Protein AF-A0A2W1J8L2-F1 (afdb_monomer_lite)

Sequence (136 aa):
MGQPCHVRRHGYRNRDRYNKQKKQKYAIATGKIVPEITVAVPQNPAAILHLYRERKDAPLHAIAAELWVGGKQVAKVEPVHCLGWTGSQAKQYSKNILQSFSAQLEDCLLERFESQVELNPSQCPIRPCPLHPGMG

Structure (mmCIF, N/CA/C/O backbone):
data_AF-A0A2W1J8L2-F1
#
_entry.id   AF-A0A2W1J8L2-F1
#
loop_
_atom_site.group_PDB
_atom_site.id
_atom_site.type_symbol
_atom_site.label_atom_id
_atom_site.label_alt_id
_atom_site.label_comp_id
_atom_site.label_asym_id
_atom_site.label_entity_id
_atom_site.label_seq_id
_atom_site.pdbx_PDB_ins_code
_atom_site.Cartn_x
_atom_site.Cartn_y
_atom_site.Cartn_z
_atom_site.occupancy
_atom_site.B_iso_or_equiv
_atom_site.auth_seq_id
_atom_site.auth_comp_id
_atom_site.auth_asym_id
_atom_site.auth_atom_id
_atom_site.pdbx_PDB_model_num
ATOM 1 N N . MET A 1 1 ? -16.692 -6.052 71.255 1.00 44.22 1 MET A N 1
ATOM 2 C CA . MET A 1 1 ? -16.654 -4.657 70.757 1.00 44.22 1 MET A CA 1
ATOM 3 C C . MET A 1 1 ? -17.660 -4.516 69.616 1.00 44.22 1 MET A C 1
ATOM 5 O O . MET A 1 1 ? -17.382 -4.954 68.508 1.00 44.22 1 MET A O 1
ATOM 9 N N . GLY A 1 2 ? -18.876 -4.038 69.902 1.00 60.22 2 GLY A N 1
ATOM 10 C CA . GLY A 1 2 ? -19.937 -3.880 68.900 1.00 60.22 2 GLY A CA 1
ATOM 11 C C . GLY A 1 2 ? -19.768 -2.572 68.131 1.00 60.22 2 GLY A C 1
ATOM 12 O O . GLY A 1 2 ? -19.556 -1.531 68.745 1.00 60.22 2 GLY A O 1
ATOM 13 N N . GLN A 1 3 ? -19.850 -2.613 66.799 1.00 62.78 3 GLN A N 1
ATOM 14 C CA . GLN A 1 3 ? -19.822 -1.388 65.996 1.00 62.78 3 GLN A CA 1
ATOM 15 C C . GLN A 1 3 ? -20.957 -0.429 66.419 1.00 62.78 3 GLN A C 1
ATOM 17 O O . GLN A 1 3 ? -22.079 -0.898 66.648 1.00 62.78 3 GLN A O 1
ATOM 22 N N . PRO A 1 4 ? -20.702 0.894 66.482 1.00 58.91 4 PRO A N 1
ATOM 23 C CA . PRO A 1 4 ? -21.690 1.881 66.908 1.00 58.91 4 PRO A CA 1
ATOM 24 C C . PRO A 1 4 ? -22.979 1.808 66.077 1.00 58.91 4 PRO A C 1
ATOM 26 O O . PRO A 1 4 ? -22.943 1.657 64.853 1.00 58.91 4 PRO A O 1
ATOM 29 N N . CYS A 1 5 ? -24.136 1.969 66.728 1.00 61.62 5 CYS A N 1
ATOM 30 C CA . CYS A 1 5 ? -25.471 1.851 66.122 1.00 61.62 5 CYS A CA 1
ATOM 31 C C . CYS A 1 5 ? -25.690 2.735 64.874 1.00 61.62 5 CYS A C 1
ATOM 33 O O . CYS A 1 5 ? -26.466 2.366 63.988 1.00 61.62 5 CYS A O 1
ATOM 35 N N . HIS A 1 6 ? -24.976 3.860 64.756 1.00 58.91 6 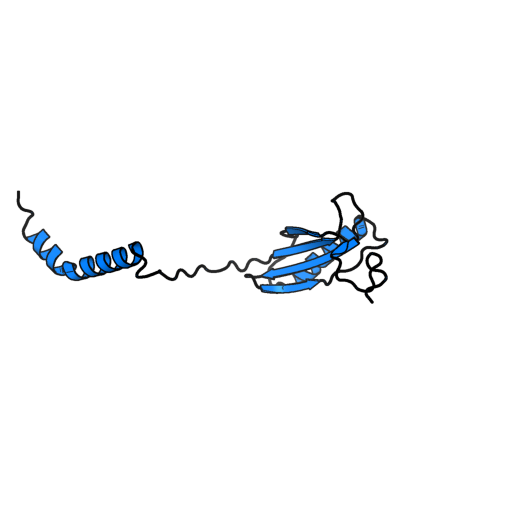HIS A N 1
ATOM 36 C CA . HIS A 1 6 ? -24.999 4.720 63.567 1.00 58.91 6 HIS A CA 1
ATOM 37 C C . HIS A 1 6 ? -24.441 4.032 62.309 1.00 58.91 6 HIS A C 1
ATOM 39 O O . HIS A 1 6 ? -25.014 4.171 61.227 1.00 58.91 6 HIS A O 1
ATOM 45 N N . VAL A 1 7 ? -23.390 3.219 62.451 1.00 60.50 7 VAL A N 1
ATOM 46 C CA . VAL A 1 7 ? -22.772 2.457 61.351 1.00 60.50 7 VAL A CA 1
ATOM 47 C C . VAL A 1 7 ? -23.733 1.376 60.845 1.00 60.50 7 VAL A C 1
ATOM 49 O O . VAL A 1 7 ? -23.885 1.173 59.639 1.00 60.50 7 VAL A O 1
ATOM 52 N N . ARG A 1 8 ? -24.472 0.742 61.767 1.00 60.72 8 ARG A N 1
ATOM 53 C CA . ARG A 1 8 ? -25.500 -0.264 61.453 1.00 60.72 8 ARG A CA 1
ATOM 54 C C . ARG A 1 8 ? -26.693 0.324 60.696 1.00 60.72 8 ARG A C 1
ATOM 56 O O . ARG A 1 8 ? -27.115 -0.258 59.697 1.00 60.72 8 ARG A O 1
ATOM 63 N N . ARG A 1 9 ? -27.214 1.485 61.120 1.00 63.72 9 ARG A N 1
ATOM 64 C CA . ARG A 1 9 ? -28.312 2.175 60.407 1.00 63.72 9 ARG A CA 1
ATOM 65 C C . ARG A 1 9 ? -27.895 2.619 59.004 1.00 63.72 9 ARG A C 1
ATOM 67 O O . ARG A 1 9 ? -28.678 2.480 58.067 1.00 63.72 9 ARG A O 1
ATOM 74 N N . HIS A 1 10 ? -26.660 3.096 58.845 1.00 64.94 10 HIS A N 1
ATOM 75 C CA . HIS A 1 10 ? -26.108 3.455 57.538 1.00 64.94 10 HIS A CA 1
ATOM 76 C C . HIS A 1 10 ? -25.980 2.236 56.605 1.00 64.94 10 HIS A C 1
ATOM 78 O O . HIS A 1 10 ? -26.373 2.299 55.439 1.00 64.94 10 HIS A O 1
ATOM 84 N N . GLY A 1 11 ? -25.504 1.101 57.130 1.00 66.38 11 GLY A N 1
ATOM 85 C CA . GLY A 1 11 ? -25.415 -0.157 56.384 1.00 66.38 11 GLY A CA 1
ATOM 86 C C . GLY A 1 11 ? -26.777 -0.684 55.925 1.00 66.38 11 GLY A C 1
ATOM 87 O O . GLY A 1 11 ? -26.897 -1.139 54.791 1.00 66.38 11 GLY A O 1
ATOM 88 N N . TYR A 1 12 ? -27.816 -0.564 56.760 1.00 72.62 12 TYR A N 1
ATOM 89 C CA . TYR A 1 12 ? -29.170 -1.001 56.402 1.00 72.62 12 TYR A CA 1
ATOM 90 C C . TYR A 1 12 ? -29.781 -0.143 55.288 1.00 72.62 12 TYR A C 1
ATOM 92 O O . TYR A 1 12 ? -30.349 -0.687 54.346 1.00 72.62 12 TYR A O 1
ATOM 100 N N . ARG A 1 13 ? -29.588 1.185 55.339 1.00 75.25 13 ARG A N 1
ATOM 101 C CA . ARG A 1 13 ? -30.065 2.115 54.297 1.00 75.25 13 ARG A CA 1
ATOM 102 C C . ARG A 1 13 ? -29.450 1.852 52.921 1.00 75.25 13 ARG A C 1
ATOM 104 O O . ARG A 1 13 ? -30.117 2.048 51.915 1.00 75.25 13 ARG A O 1
ATOM 111 N N . ASN A 1 14 ? -28.204 1.382 52.870 1.00 80.19 14 ASN A N 1
ATOM 112 C CA . ASN A 1 14 ? -27.492 1.112 51.617 1.00 80.19 14 ASN A CA 1
ATOM 113 C C . ASN A 1 14 ? -27.454 -0.379 51.235 1.00 80.19 14 ASN A C 1
ATOM 115 O O . ASN A 1 14 ? -26.825 -0.739 50.236 1.00 80.19 14 ASN A O 1
ATOM 119 N N . ARG A 1 15 ? -28.116 -1.255 52.006 1.00 82.69 15 ARG A N 1
ATOM 120 C CA . ARG A 1 15 ? -28.034 -2.717 51.856 1.00 82.69 15 ARG A CA 1
ATOM 121 C C . ARG A 1 15 ? -28.452 -3.181 50.465 1.00 82.69 15 ARG A C 1
ATOM 123 O O . ARG A 1 15 ? -27.761 -4.002 49.867 1.00 82.69 15 ARG A O 1
ATOM 130 N N . ASP A 1 16 ? -29.520 -2.610 49.920 1.00 85.12 16 ASP A N 1
ATOM 131 C CA . ASP A 1 16 ? -30.017 -2.969 48.589 1.00 85.12 16 ASP A CA 1
ATOM 132 C C . ASP A 1 16 ? -29.044 -2.570 47.481 1.00 85.12 16 ASP A C 1
ATOM 134 O O . ASP A 1 16 ? -28.796 -3.355 46.564 1.00 85.12 16 ASP A O 1
ATOM 138 N N . ARG A 1 17 ? -28.419 -1.391 47.596 1.00 86.75 17 ARG A N 1
ATOM 139 C CA . ARG A 1 17 ? -27.380 -0.933 46.664 1.00 86.75 17 ARG A CA 1
ATOM 140 C C . ARG A 1 17 ? -26.169 -1.869 46.685 1.00 86.75 17 ARG A C 1
ATOM 142 O O . ARG A 1 17 ? -25.730 -2.314 45.626 1.00 86.75 17 ARG A O 1
ATOM 149 N N . TYR A 1 18 ? -25.667 -2.215 47.873 1.00 86.25 18 TYR A N 1
ATOM 150 C CA . TYR A 1 18 ? -24.546 -3.151 48.027 1.00 86.25 18 TYR A CA 1
ATOM 151 C C . TYR A 1 18 ? -24.882 -4.553 47.504 1.00 86.25 18 TYR A C 1
ATOM 153 O O . TYR A 1 18 ? -24.078 -5.154 46.792 1.00 86.25 18 TYR A O 1
ATOM 161 N N . ASN A 1 19 ? -26.081 -5.063 47.797 1.00 89.38 19 ASN A N 1
ATOM 162 C CA . ASN A 1 19 ? -26.533 -6.369 47.322 1.00 89.38 19 ASN A CA 1
ATOM 163 C C . ASN A 1 19 ? -26.670 -6.410 45.795 1.00 89.38 19 ASN A C 1
ATOM 165 O O . ASN A 1 19 ? -26.236 -7.385 45.180 1.00 89.38 19 ASN A O 1
ATOM 169 N N . LYS A 1 20 ? -27.220 -5.357 45.170 1.00 87.56 20 LYS A N 1
ATOM 170 C CA . LYS A 1 20 ? -27.285 -5.229 43.703 1.00 87.56 20 LYS A CA 1
ATOM 171 C C . LYS A 1 20 ? -25.887 -5.235 43.087 1.00 87.56 20 LYS A C 1
ATOM 173 O O . LYS A 1 20 ? -25.630 -6.020 42.178 1.00 87.56 20 LYS A O 1
ATOM 178 N N . GLN A 1 21 ? -24.962 -4.448 43.638 1.00 88.19 21 GLN A N 1
ATOM 179 C CA . GLN A 1 21 ? -23.586 -4.384 43.144 1.00 88.19 21 GLN A CA 1
ATOM 180 C C . GLN A 1 21 ? -22.855 -5.731 43.296 1.00 88.19 21 GLN A C 1
ATOM 182 O O . GLN A 1 21 ? -22.137 -6.154 42.391 1.00 88.19 21 GLN A O 1
ATOM 187 N N . LYS A 1 22 ? -23.071 -6.447 44.409 1.00 87.25 22 LYS A N 1
ATOM 188 C CA . LYS A 1 22 ? -22.494 -7.780 44.644 1.00 87.25 22 LYS A CA 1
ATOM 189 C C . LYS A 1 22 ? -23.064 -8.831 43.685 1.00 87.25 22 LYS A C 1
ATOM 191 O O . LYS A 1 22 ? -22.295 -9.617 43.139 1.00 87.25 22 LYS A O 1
ATOM 196 N N . LYS A 1 23 ? -24.381 -8.819 43.438 1.00 88.62 23 LYS A N 1
ATOM 197 C CA . LYS A 1 23 ? -25.033 -9.698 42.449 1.00 88.62 23 LYS A CA 1
ATOM 198 C C . LYS A 1 23 ? -24.507 -9.446 41.037 1.00 88.62 23 LYS A C 1
ATOM 200 O O . LYS A 1 23 ? -24.214 -10.408 40.337 1.00 88.62 23 LYS A O 1
ATOM 205 N N . GLN A 1 24 ? -24.337 -8.182 40.647 1.00 86.88 24 GLN A N 1
ATOM 206 C CA . GLN A 1 24 ? -23.804 -7.818 39.333 1.00 86.88 24 GLN A CA 1
ATOM 207 C C . GLN A 1 24 ? -22.353 -8.283 39.162 1.00 86.88 24 GLN A C 1
ATOM 209 O O . GLN A 1 24 ? -22.042 -8.957 38.187 1.00 86.88 24 GLN A O 1
ATOM 214 N N . LYS A 1 25 ? -21.480 -8.019 40.146 1.00 88.38 25 LYS A N 1
ATOM 215 C CA . LYS A 1 25 ? -20.088 -8.503 40.133 1.00 88.38 25 LYS A CA 1
ATOM 216 C C . LYS A 1 25 ? -20.006 -10.028 40.052 1.00 88.38 25 LYS A C 1
ATOM 218 O O . LYS A 1 25 ? -19.204 -10.551 39.290 1.00 88.38 25 LYS A O 1
ATOM 223 N N . TYR A 1 26 ? -20.846 -10.735 40.808 1.00 88.75 26 TYR A N 1
ATOM 224 C CA . TYR A 1 26 ? -20.911 -12.195 40.759 1.00 88.75 26 TYR A CA 1
ATOM 225 C C . TYR A 1 26 ? -21.396 -12.704 39.396 1.00 88.75 26 TYR A C 1
ATOM 227 O O . TYR A 1 26 ? -20.830 -13.655 38.870 1.00 88.75 26 TYR A O 1
ATOM 235 N N . ALA A 1 27 ? -22.406 -12.066 38.800 1.00 88.25 27 ALA A N 1
ATOM 236 C CA . ALA A 1 27 ? -22.903 -12.431 37.477 1.00 88.25 27 ALA A CA 1
ATOM 237 C C . ALA A 1 27 ? -21.847 -12.222 36.377 1.00 88.25 27 ALA A C 1
ATOM 239 O O . ALA A 1 27 ? -21.739 -13.063 35.493 1.00 88.25 27 ALA A O 1
ATOM 240 N N . ILE A 1 28 ? -21.025 -11.171 36.481 1.00 88.44 28 ILE A N 1
ATOM 241 C CA . ILE A 1 28 ? -19.869 -10.958 35.595 1.00 88.44 28 ILE A CA 1
ATOM 242 C C . ILE A 1 28 ? -18.798 -12.034 35.832 1.00 88.44 28 ILE A C 1
ATOM 244 O O . ILE A 1 28 ? -18.374 -12.700 34.896 1.00 88.44 28 ILE A O 1
ATOM 248 N N . ALA A 1 29 ? -18.405 -12.270 37.089 1.00 88.62 29 ALA A N 1
ATOM 249 C CA . ALA A 1 29 ? -17.361 -13.240 37.436 1.00 88.62 29 ALA A CA 1
ATOM 250 C C . ALA A 1 29 ? -17.724 -14.696 37.087 1.00 88.62 29 ALA A C 1
ATOM 252 O O . ALA A 1 29 ? -16.842 -15.512 36.851 1.00 88.62 29 ALA A O 1
ATOM 253 N N . THR A 1 30 ? -19.019 -15.025 37.064 1.00 90.44 30 THR A N 1
ATOM 254 C CA . THR A 1 30 ? -19.529 -16.357 36.696 1.00 90.44 30 THR A CA 1
ATOM 255 C C . THR A 1 30 ? -19.930 -16.474 35.226 1.00 90.44 30 THR A C 1
ATOM 257 O O . THR A 1 30 ? -20.467 -17.506 34.835 1.00 90.44 30 THR A O 1
ATOM 260 N N . GLY A 1 31 ? -19.719 -15.431 34.415 1.00 84.69 31 GLY A N 1
ATOM 261 C CA . GLY A 1 31 ? -20.070 -15.430 32.991 1.00 84.69 31 GLY A CA 1
ATOM 262 C C . GLY A 1 31 ? -21.575 -15.382 32.695 1.00 84.69 31 GLY A C 1
ATOM 263 O O . GLY A 1 31 ? -21.971 -15.502 31.542 1.00 84.69 31 GLY A O 1
ATOM 264 N N . LYS A 1 32 ? -22.432 -15.173 33.706 1.00 88.19 32 LYS A N 1
ATOM 265 C CA . LYS A 1 32 ? -23.885 -14.973 33.522 1.00 88.19 32 LYS A CA 1
ATOM 266 C C . LYS A 1 32 ? -24.212 -13.641 32.846 1.00 88.19 32 LYS A C 1
ATOM 268 O O . LYS A 1 32 ? -25.289 -13.495 32.280 1.00 88.19 32 LYS A O 1
ATOM 273 N N . ILE A 1 33 ? -23.312 -12.666 32.959 1.00 87.50 33 ILE A N 1
ATOM 274 C CA . ILE A 1 33 ? -23.359 -11.391 32.246 1.00 87.50 33 ILE A CA 1
ATOM 275 C C . ILE A 1 33 ? -21.984 -11.176 31.630 1.00 87.50 33 ILE A C 1
ATOM 277 O O . ILE A 1 33 ? -20.993 -11.090 32.353 1.00 87.50 33 ILE A O 1
ATOM 281 N N . VAL A 1 34 ? -21.932 -11.038 30.311 1.00 85.25 34 VAL A N 1
ATOM 282 C CA . VAL A 1 34 ? -20.747 -10.542 29.613 1.00 85.25 34 VAL A CA 1
ATOM 283 C C . VAL A 1 34 ? -20.965 -9.046 29.394 1.00 85.25 34 VAL A C 1
ATOM 285 O O . VAL A 1 34 ? -21.919 -8.682 28.707 1.00 85.25 34 VAL A O 1
ATOM 288 N N . PRO A 1 35 ? -20.176 -8.161 30.025 1.00 84.50 35 PRO A N 1
ATOM 289 C CA . PRO A 1 35 ? -20.300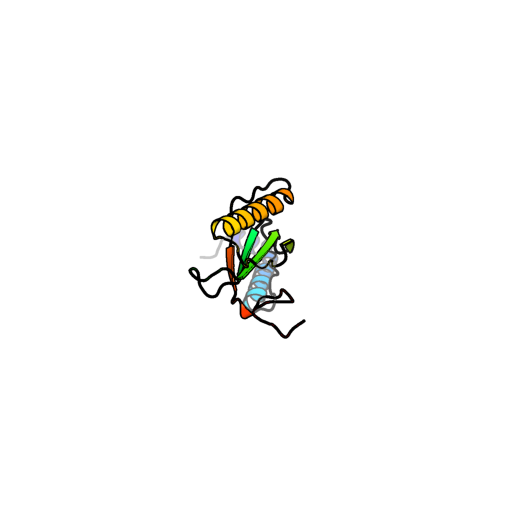 -6.734 29.779 1.00 84.50 35 PRO A CA 1
ATOM 290 C C . PRO A 1 35 ? -19.881 -6.428 28.340 1.00 84.50 35 PRO A C 1
ATOM 292 O O . PRO A 1 35 ? -18.789 -6.799 27.913 1.00 84.50 35 PRO A O 1
ATOM 295 N N . GLU A 1 36 ? -20.748 -5.744 27.604 1.00 87.44 36 GLU A N 1
ATOM 296 C CA . GLU A 1 36 ? -20.406 -5.190 26.300 1.00 87.44 36 GLU A CA 1
ATOM 297 C C . GLU A 1 36 ? -19.459 -4.001 26.501 1.00 87.44 36 GLU A C 1
ATOM 299 O O . GLU A 1 36 ? -19.756 -3.076 27.262 1.00 87.44 36 GLU A O 1
ATOM 304 N N . ILE A 1 37 ? -18.289 -4.050 25.863 1.00 87.69 37 ILE A N 1
ATOM 305 C CA . ILE A 1 37 ? -17.285 -2.986 25.911 1.00 87.69 37 ILE A CA 1
ATOM 306 C C . ILE A 1 37 ? -17.119 -2.458 24.492 1.00 87.69 37 ILE A C 1
ATOM 308 O O . ILE A 1 37 ? -16.562 -3.134 23.631 1.00 87.69 37 ILE A O 1
ATOM 312 N N . THR A 1 38 ? -17.581 -1.235 24.256 1.00 86.88 38 THR A N 1
ATOM 313 C CA . THR A 1 38 ? -17.356 -0.525 22.997 1.00 86.88 38 THR A CA 1
ATOM 314 C C . THR A 1 38 ? -16.100 0.329 23.114 1.00 86.88 38 THR A C 1
ATOM 316 O O . THR A 1 38 ? -16.043 1.244 23.937 1.00 86.88 38 THR A O 1
ATOM 319 N N . VAL A 1 39 ? -15.098 0.047 22.284 1.00 87.44 39 VAL A N 1
ATOM 320 C CA . VAL A 1 39 ? -13.881 0.859 22.165 1.00 87.44 39 VAL A CA 1
ATOM 321 C C . VAL A 1 39 ? -13.958 1.638 20.858 1.00 87.44 39 VAL A C 1
ATOM 323 O O . VAL A 1 39 ? -14.215 1.057 19.806 1.00 87.44 39 VAL A O 1
ATOM 326 N N . ALA A 1 40 ? -13.761 2.955 20.919 1.00 87.56 40 ALA A N 1
ATOM 327 C CA . ALA A 1 40 ? -13.761 3.790 19.724 1.00 87.56 40 ALA A CA 1
ATOM 328 C C . ALA A 1 40 ? -12.537 3.471 18.850 1.00 87.56 40 ALA A C 1
ATOM 330 O O . ALA A 1 40 ? -11.411 3.429 19.346 1.00 87.56 40 ALA A O 1
ATOM 331 N N . VAL A 1 41 ? -12.758 3.261 17.551 1.00 86.12 41 VAL A N 1
ATOM 332 C CA . VAL A 1 41 ? -11.676 3.026 16.587 1.00 86.12 41 VAL A CA 1
ATOM 333 C C . VAL A 1 41 ? -11.028 4.370 16.227 1.00 86.12 41 VAL A C 1
ATOM 335 O O . VAL A 1 41 ? -11.751 5.282 15.807 1.00 86.12 41 VAL A O 1
ATOM 338 N N . PRO A 1 42 ? -9.695 4.515 16.352 1.00 88.31 42 PRO A N 1
ATOM 339 C CA . PRO A 1 42 ? -8.990 5.713 15.905 1.00 88.31 42 PRO A CA 1
ATOM 340 C C . PRO A 1 42 ? -9.240 5.988 14.418 1.00 88.31 42 PRO A C 1
ATOM 342 O O . PRO A 1 42 ? -9.182 5.076 13.596 1.00 88.31 42 PRO A O 1
ATOM 345 N N . GLN A 1 43 ? -9.501 7.246 14.065 1.00 91.19 43 GLN A N 1
ATOM 346 C CA . GLN A 1 43 ? -9.786 7.671 12.685 1.00 91.19 43 GLN A CA 1
ATOM 347 C C . GLN A 1 43 ? -8.524 8.150 11.950 1.00 91.19 43 GLN A C 1
ATOM 349 O O . GLN A 1 43 ? -8.592 8.979 11.050 1.00 91.19 43 GLN A O 1
ATOM 354 N N . ASN A 1 44 ? -7.355 7.652 12.347 1.00 92.62 44 ASN A N 1
ATOM 355 C CA . ASN A 1 44 ? -6.089 8.041 11.742 1.00 92.62 44 ASN A CA 1
ATOM 356 C C . ASN A 1 44 ? -5.980 7.432 10.333 1.00 92.62 44 ASN A C 1
ATOM 358 O O . ASN A 1 44 ? -6.234 6.232 10.181 1.00 92.62 44 ASN A O 1
ATOM 362 N N . PRO A 1 45 ? -5.604 8.221 9.312 1.00 95.81 45 PRO A N 1
ATOM 363 C CA . PRO A 1 45 ? -5.367 7.694 7.981 1.00 95.81 45 PRO A CA 1
ATOM 364 C C . PRO A 1 45 ? -4.090 6.849 7.953 1.00 95.81 45 PRO A C 1
ATOM 366 O O . PRO A 1 45 ? -3.082 7.201 8.563 1.00 95.81 45 PRO A O 1
ATOM 369 N N . ALA A 1 46 ? -4.128 5.746 7.213 1.00 96.06 46 ALA A N 1
ATOM 370 C CA . ALA A 1 46 ? -3.004 4.842 7.019 1.00 96.06 46 ALA A CA 1
ATOM 371 C C . ALA A 1 46 ? -2.900 4.452 5.543 1.00 96.06 46 ALA A C 1
ATOM 373 O O . ALA A 1 46 ? -3.793 3.804 4.993 1.00 96.06 46 ALA A O 1
ATOM 374 N N . ALA A 1 47 ? -1.798 4.840 4.900 1.00 98.06 47 ALA A N 1
ATOM 375 C CA . ALA A 1 47 ? -1.464 4.379 3.558 1.00 98.06 47 ALA A CA 1
ATOM 376 C C . ALA A 1 47 ? -0.592 3.122 3.626 1.00 98.06 47 ALA A C 1
ATOM 378 O O . ALA A 1 47 ? 0.433 3.106 4.311 1.00 98.06 47 ALA A O 1
ATOM 379 N N . ILE A 1 48 ? -0.973 2.092 2.876 1.00 98.44 48 ILE A N 1
ATOM 380 C CA . ILE A 1 48 ? -0.267 0.814 2.784 1.00 98.44 48 ILE A CA 1
ATOM 381 C C . ILE A 1 48 ? 0.224 0.641 1.349 1.00 98.44 48 ILE A C 1
ATOM 383 O O . ILE A 1 48 ? -0.551 0.763 0.401 1.00 98.44 48 ILE A O 1
ATOM 387 N N . LEU A 1 49 ? 1.518 0.372 1.184 1.00 98.56 49 LEU A N 1
ATOM 388 C CA . LEU A 1 49 ? 2.131 0.097 -0.115 1.00 98.56 49 LEU A CA 1
ATOM 389 C C . LEU A 1 49 ? 2.288 -1.411 -0.303 1.00 98.56 49 LEU A C 1
ATOM 391 O O . LEU A 1 49 ? 2.898 -2.073 0.530 1.00 98.56 49 LEU A O 1
ATOM 395 N N . HIS A 1 50 ? 1.814 -1.945 -1.419 1.00 98.31 50 HIS A N 1
ATOM 396 C CA . HIS A 1 50 ? 2.004 -3.342 -1.794 1.00 98.31 50 HIS A CA 1
ATOM 397 C C . HIS A 1 50 ? 3.053 -3.431 -2.899 1.00 98.31 50 HIS A C 1
ATOM 399 O O . HIS A 1 50 ? 2.902 -2.831 -3.964 1.00 98.31 50 HIS A O 1
ATOM 405 N N . LEU A 1 51 ? 4.115 -4.192 -2.649 1.00 97.81 51 LEU A N 1
ATOM 406 C CA . LEU A 1 51 ? 5.187 -4.451 -3.602 1.00 97.81 51 LEU A CA 1
ATOM 407 C C . LEU A 1 51 ? 5.185 -5.926 -3.982 1.00 97.81 51 LEU A C 1
ATOM 409 O O . LEU A 1 51 ? 5.414 -6.787 -3.138 1.00 97.81 51 LEU A O 1
ATOM 413 N N . TYR A 1 52 ? 4.991 -6.217 -5.262 1.00 97.62 52 TYR A N 1
ATOM 414 C CA . TYR A 1 52 ? 5.086 -7.576 -5.780 1.00 97.62 52 TYR A CA 1
ATOM 415 C C . TYR A 1 52 ? 6.546 -7.842 -6.151 1.00 97.62 52 TYR A C 1
ATOM 417 O O . TYR A 1 52 ? 7.019 -7.377 -7.188 1.00 97.62 52 TYR A O 1
ATOM 425 N N . ARG A 1 53 ? 7.291 -8.525 -5.283 1.00 95.56 53 ARG A N 1
ATOM 426 C CA . ARG A 1 53 ? 8.706 -8.874 -5.480 1.00 95.56 53 ARG A CA 1
ATOM 427 C C . ARG A 1 53 ? 9.074 -10.087 -4.638 1.00 95.56 53 ARG A C 1
ATOM 429 O O . ARG A 1 53 ? 8.497 -10.313 -3.584 1.00 95.56 53 ARG A O 1
ATOM 436 N N . GLU A 1 54 ? 10.035 -10.874 -5.103 1.00 93.75 54 GLU A N 1
ATOM 437 C CA . GLU A 1 54 ? 10.446 -12.092 -4.393 1.00 93.75 54 GLU A CA 1
ATOM 438 C C . GLU A 1 54 ? 11.243 -11.782 -3.116 1.00 93.75 54 GLU A C 1
ATOM 440 O O . GLU A 1 54 ? 11.091 -12.450 -2.098 1.00 93.75 54 GLU A O 1
ATOM 445 N N . ARG A 1 55 ? 12.087 -10.750 -3.174 1.00 92.00 55 ARG A N 1
ATOM 446 C CA . ARG A 1 55 ? 12.921 -10.260 -2.072 1.00 92.00 55 ARG A CA 1
ATOM 447 C C . ARG A 1 55 ? 13.283 -8.794 -2.296 1.00 92.00 55 ARG A C 1
ATOM 449 O O . ARG A 1 55 ? 13.069 -8.255 -3.382 1.00 92.00 55 ARG A O 1
ATOM 456 N N . LYS A 1 56 ? 13.856 -8.138 -1.285 1.00 87.62 56 LYS A N 1
ATOM 457 C CA . LYS A 1 56 ? 14.128 -6.689 -1.296 1.00 87.62 56 LYS A CA 1
ATOM 458 C C . LYS A 1 56 ? 15.039 -6.217 -2.437 1.00 87.62 56 LYS A C 1
ATOM 460 O O . LYS A 1 56 ? 14.857 -5.107 -2.933 1.00 87.62 56 LYS A O 1
ATOM 465 N N . ASP A 1 57 ? 16.009 -7.041 -2.807 1.00 87.25 57 ASP A N 1
ATOM 466 C CA . ASP A 1 57 ? 16.991 -6.836 -3.876 1.00 87.25 57 ASP A CA 1
ATOM 467 C C . ASP A 1 57 ? 16.519 -7.350 -5.245 1.00 87.25 57 ASP A C 1
ATOM 469 O O . ASP A 1 57 ? 17.154 -7.056 -6.257 1.00 87.25 57 ASP A O 1
ATOM 473 N N . ALA A 1 58 ? 15.412 -8.098 -5.298 1.00 90.12 58 ALA A N 1
ATOM 474 C CA . ALA A 1 58 ? 14.862 -8.580 -6.556 1.00 90.12 58 ALA A CA 1
ATOM 475 C C . ALA A 1 58 ? 14.165 -7.449 -7.332 1.00 90.12 58 ALA A C 1
ATOM 477 O O . ALA A 1 58 ? 13.661 -6.490 -6.730 1.00 90.12 58 ALA A O 1
ATOM 478 N N . PRO A 1 59 ? 14.083 -7.569 -8.669 1.00 91.19 59 PRO A N 1
ATOM 479 C CA . PRO A 1 59 ? 13.303 -6.655 -9.486 1.00 91.19 59 PRO A CA 1
ATOM 480 C C . PRO A 1 59 ? 11.859 -6.554 -8.995 1.00 91.19 59 PRO A C 1
ATOM 482 O O . PRO A 1 59 ? 11.216 -7.550 -8.658 1.00 91.19 59 PRO A O 1
ATOM 485 N N . LEU A 1 60 ? 11.344 -5.328 -8.978 1.00 95.88 60 LEU A N 1
ATOM 486 C CA . LEU A 1 60 ? 9.960 -5.066 -8.628 1.00 95.88 60 LEU A CA 1
ATOM 487 C C . LEU A 1 60 ? 9.061 -5.437 -9.806 1.00 95.88 60 LEU A C 1
ATOM 489 O O . LEU A 1 60 ? 9.213 -4.898 -10.901 1.00 95.88 60 LEU A O 1
ATOM 493 N N . HIS A 1 61 ? 8.127 -6.353 -9.580 1.00 96.81 61 HIS A N 1
ATOM 494 C CA . HIS A 1 61 ? 7.202 -6.807 -10.610 1.00 96.81 61 HIS A CA 1
ATOM 495 C C . HIS A 1 61 ? 6.015 -5.852 -10.769 1.00 96.81 61 HIS A C 1
ATOM 497 O O . HIS A 1 61 ? 5.678 -5.479 -11.893 1.00 96.81 61 HIS A O 1
ATOM 503 N N . ALA A 1 62 ? 5.399 -5.441 -9.658 1.00 98.06 62 ALA A N 1
ATOM 504 C CA . ALA A 1 62 ? 4.262 -4.526 -9.645 1.00 98.06 62 ALA A CA 1
ATOM 505 C C . ALA A 1 62 ? 4.170 -3.734 -8.330 1.00 98.06 62 ALA A C 1
ATOM 507 O O . ALA A 1 62 ? 4.710 -4.154 -7.302 1.00 98.06 62 ALA A O 1
ATOM 508 N N . ILE A 1 63 ? 3.453 -2.609 -8.364 1.00 98.25 63 ILE A N 1
ATOM 509 C CA . ILE A 1 63 ? 3.117 -1.773 -7.201 1.00 98.25 63 ILE A CA 1
ATOM 510 C C . ILE A 1 63 ? 1.604 -1.608 -7.127 1.00 98.25 63 ILE A C 1
ATOM 512 O O . ILE A 1 63 ? 0.978 -1.341 -8.146 1.00 98.25 63 ILE A O 1
ATOM 516 N N . ALA A 1 64 ? 1.041 -1.691 -5.925 1.00 98.50 64 ALA A N 1
ATOM 517 C CA . ALA A 1 64 ? -0.318 -1.252 -5.612 1.00 98.50 64 ALA A CA 1
ATOM 518 C C . ALA A 1 64 ? -0.321 -0.491 -4.283 1.00 98.50 64 ALA A C 1
ATOM 520 O O . ALA A 1 64 ? 0.662 -0.541 -3.541 1.00 98.50 64 ALA A O 1
ATOM 521 N N . ALA A 1 65 ? -1.404 0.205 -3.958 1.00 98.69 65 ALA A N 1
ATOM 522 C CA . ALA A 1 65 ? -1.511 0.871 -2.666 1.00 98.69 65 ALA A CA 1
ATOM 523 C C . ALA A 1 65 ? -2.956 1.036 -2.213 1.00 98.69 65 ALA A C 1
ATOM 525 O O . ALA A 1 65 ? -3.873 1.115 -3.027 1.00 98.69 65 ALA A O 1
ATOM 526 N N . GLU A 1 66 ? -3.143 1.165 -0.908 1.00 98.25 66 GLU A N 1
ATOM 527 C CA . GLU A 1 66 ? -4.449 1.365 -0.291 1.00 98.25 66 GLU A CA 1
ATOM 528 C C . GLU A 1 66 ? -4.381 2.465 0.763 1.00 98.25 66 GLU A C 1
ATOM 530 O O . GLU A 1 66 ? -3.370 2.612 1.451 1.00 98.25 66 GLU A O 1
ATOM 535 N N . LEU A 1 67 ? -5.468 3.220 0.901 1.00 98.12 67 LEU A N 1
ATOM 536 C CA . LEU A 1 67 ? -5.659 4.206 1.954 1.00 98.12 67 LEU A CA 1
ATOM 537 C C . LEU A 1 67 ? -6.814 3.765 2.846 1.00 98.12 67 LEU A C 1
ATOM 539 O O . LEU A 1 67 ? -7.927 3.536 2.367 1.00 98.12 67 LEU A O 1
ATOM 543 N N . TRP A 1 68 ? -6.547 3.696 4.143 1.00 96.88 68 TRP A N 1
ATOM 544 C CA . TRP A 1 68 ? -7.497 3.278 5.162 1.00 96.88 68 TRP A CA 1
ATOM 545 C C . TRP A 1 68 ? -7.728 4.395 6.176 1.00 96.88 68 TRP A C 1
ATOM 547 O O . TRP A 1 68 ? -6.782 5.065 6.575 1.00 96.88 68 TRP A O 1
ATOM 557 N N . VAL A 1 69 ? -8.971 4.576 6.623 1.00 95.19 69 VAL A N 1
ATOM 558 C CA . VAL A 1 69 ? -9.351 5.503 7.702 1.00 95.19 69 VAL A CA 1
ATOM 559 C C . VAL A 1 69 ? -10.365 4.799 8.595 1.00 95.19 69 VAL A C 1
ATOM 561 O O . VAL A 1 69 ? -11.388 4.312 8.110 1.00 95.19 69 VAL A O 1
ATOM 564 N N . GLY A 1 70 ? -10.081 4.686 9.895 1.00 91.94 70 GLY A N 1
ATOM 565 C CA . GLY A 1 70 ? -11.037 4.110 10.849 1.00 91.94 70 GLY A CA 1
ATOM 566 C C . GLY A 1 70 ? -11.467 2.673 10.532 1.00 91.94 70 GLY A C 1
ATOM 567 O O . GLY A 1 70 ? -12.607 2.300 10.800 1.00 91.94 70 GLY A O 1
ATOM 568 N N . GLY A 1 71 ? -10.585 1.883 9.909 1.00 90.88 71 GLY A N 1
ATOM 569 C CA . GLY A 1 71 ? -10.872 0.508 9.485 1.00 90.88 71 GLY A CA 1
ATOM 570 C C . GLY A 1 71 ? -11.655 0.379 8.172 1.00 90.88 71 GLY A C 1
ATOM 571 O O . GLY A 1 71 ? -12.047 -0.728 7.816 1.00 90.88 71 GLY A O 1
ATOM 572 N N . LYS A 1 72 ? -11.877 1.474 7.436 1.00 94.38 72 LYS A N 1
ATOM 573 C CA . LYS A 1 72 ? -12.492 1.457 6.102 1.00 94.38 72 LYS A CA 1
ATOM 574 C C . LYS A 1 72 ? -11.471 1.829 5.036 1.00 94.38 72 LYS A C 1
ATOM 576 O O . LYS A 1 72 ? -10.747 2.807 5.202 1.00 94.38 72 LYS A O 1
ATOM 581 N N . GLN A 1 73 ? -11.449 1.084 3.936 1.00 96.56 73 GLN A N 1
ATOM 582 C CA . GLN A 1 73 ? -10.682 1.453 2.751 1.00 96.56 73 GLN A CA 1
ATOM 583 C C . GLN A 1 73 ? -11.390 2.618 2.056 1.00 96.56 73 GLN A C 1
ATOM 585 O O . GLN A 1 73 ? -12.533 2.481 1.623 1.00 96.56 73 GLN A O 1
ATOM 590 N N . VAL A 1 74 ? -10.726 3.767 1.982 1.00 96.38 74 VAL A N 1
ATOM 591 C CA . VAL A 1 74 ? -11.286 4.996 1.399 1.00 96.38 74 VAL A CA 1
ATOM 592 C C . VAL A 1 74 ? -10.750 5.272 -0.003 1.00 96.38 74 VAL A C 1
ATOM 594 O O . VAL A 1 74 ? -11.432 5.905 -0.801 1.00 96.38 74 VAL A O 1
ATOM 597 N N . ALA A 1 75 ? -9.560 4.765 -0.334 1.00 97.50 75 ALA A N 1
ATOM 598 C CA . ALA A 1 75 ? -9.006 4.840 -1.680 1.00 97.50 75 ALA A CA 1
ATOM 599 C C . ALA A 1 75 ? -8.086 3.649 -1.969 1.00 97.50 75 ALA A C 1
ATOM 601 O O . ALA A 1 75 ? -7.545 3.014 -1.059 1.00 97.50 75 ALA A O 1
ATOM 602 N N . LYS A 1 76 ? -7.889 3.365 -3.257 1.00 97.81 76 LYS A N 1
ATOM 603 C CA . LYS A 1 76 ? -6.938 2.361 -3.733 1.00 97.81 76 LYS A CA 1
ATOM 604 C C . LYS A 1 76 ? -6.300 2.776 -5.047 1.00 97.81 76 LYS A C 1
ATOM 606 O O . LYS A 1 76 ? -6.921 3.446 -5.868 1.00 97.81 76 LYS A O 1
ATOM 611 N N . VAL A 1 77 ? -5.066 2.336 -5.236 1.00 98.31 77 VAL A N 1
ATOM 612 C CA . VAL A 1 77 ? -4.354 2.346 -6.508 1.00 98.31 77 VAL A CA 1
ATOM 613 C C . VAL A 1 77 ? -4.236 0.897 -6.939 1.00 98.31 77 VAL A C 1
ATOM 615 O O . VAL A 1 77 ? -3.577 0.103 -6.264 1.00 98.31 77 VAL A O 1
ATOM 618 N N . GLU A 1 78 ? -4.912 0.565 -8.039 1.00 97.88 78 GLU A N 1
ATOM 619 C CA . GLU A 1 78 ? -4.857 -0.776 -8.617 1.00 97.88 78 GLU A CA 1
ATOM 620 C C . GLU A 1 78 ? -3.411 -1.170 -8.949 1.00 97.88 78 GLU A C 1
ATOM 622 O O . GLU A 1 78 ? -2.603 -0.301 -9.293 1.00 97.88 78 GLU A O 1
ATOM 627 N N . PRO A 1 79 ? -3.063 -2.464 -8.865 1.00 97.56 79 PRO A N 1
ATOM 628 C CA . PRO A 1 79 ? -1.726 -2.929 -9.189 1.00 97.56 79 PRO A CA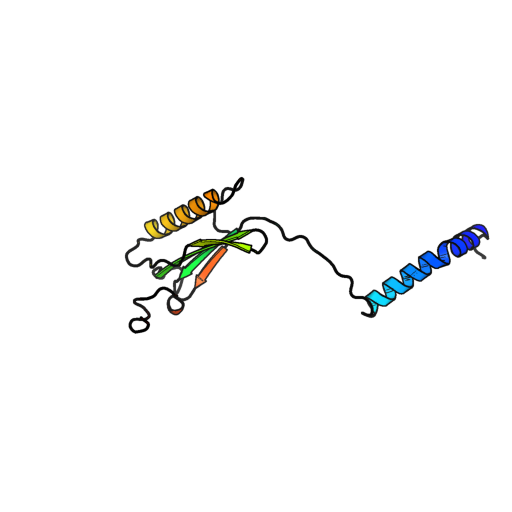 1
ATOM 629 C C . PRO A 1 79 ? -1.298 -2.543 -10.611 1.00 97.56 79 PRO A C 1
ATOM 631 O O . PRO A 1 79 ? -2.018 -2.787 -11.579 1.00 97.56 79 PRO A O 1
ATOM 634 N N . VAL A 1 80 ? -0.085 -2.003 -10.745 1.00 97.44 80 VAL A N 1
ATOM 635 C CA . VAL A 1 80 ? 0.542 -1.664 -12.033 1.00 97.44 80 VAL A CA 1
ATOM 636 C C . VAL A 1 80 ? 1.867 -2.404 -12.172 1.00 97.44 80 VAL A C 1
ATOM 638 O O . VAL A 1 80 ? 2.687 -2.383 -11.254 1.00 97.44 80 VAL A O 1
ATOM 641 N N . HIS A 1 81 ? 2.097 -3.041 -13.325 1.00 97.12 81 HIS A N 1
ATOM 642 C CA . HIS A 1 81 ? 3.380 -3.669 -13.637 1.00 97.12 81 HIS A CA 1
ATOM 643 C C . HIS A 1 81 ? 4.496 -2.620 -13.715 1.00 97.12 81 HIS A C 1
ATOM 645 O O . HIS A 1 81 ? 4.374 -1.615 -14.410 1.00 97.12 81 HIS A O 1
ATOM 651 N N . CYS A 1 82 ? 5.628 -2.907 -13.080 1.00 96.12 82 CYS A N 1
ATOM 652 C CA . CYS A 1 82 ? 6.818 -2.055 -13.086 1.00 96.12 82 CYS A CA 1
ATOM 653 C C . CYS A 1 82 ? 7.863 -2.502 -14.122 1.00 96.12 82 CYS A C 1
ATOM 655 O O . CYS A 1 82 ? 9.043 -2.175 -14.000 1.00 96.12 82 CYS A O 1
ATOM 657 N N . LEU A 1 83 ? 7.461 -3.280 -15.132 1.00 88.69 83 LEU A N 1
ATOM 658 C CA . LEU A 1 83 ? 8.364 -3.807 -16.159 1.00 88.69 83 LEU A CA 1
ATOM 659 C C . LEU A 1 83 ? 9.085 -2.652 -16.871 1.00 88.69 83 LEU A C 1
ATOM 661 O O . LEU A 1 83 ? 8.452 -1.779 -17.458 1.00 88.69 83 LEU A O 1
ATOM 665 N N . GLY A 1 84 ? 10.418 -2.648 -16.806 1.00 88.62 84 GLY A N 1
ATOM 666 C CA . GLY A 1 84 ? 11.256 -1.599 -17.397 1.00 88.62 84 GLY A CA 1
ATOM 667 C C . GLY A 1 84 ? 11.417 -0.336 -16.544 1.00 88.62 84 GLY A C 1
ATOM 668 O O . GLY A 1 84 ? 12.103 0.590 -16.971 1.00 88.62 84 GLY A O 1
ATOM 669 N N . TRP A 1 85 ? 10.832 -0.274 -15.344 1.00 94.75 85 TRP A N 1
ATOM 670 C CA . TRP A 1 85 ? 11.045 0.850 -14.434 1.00 94.75 85 TRP A CA 1
ATOM 671 C C . TRP A 1 85 ? 12.369 0.713 -13.684 1.00 94.75 85 TRP A C 1
ATOM 673 O O . TRP A 1 85 ? 12.724 -0.342 -13.161 1.00 94.75 85 TRP A O 1
ATOM 683 N N . THR A 1 86 ? 13.078 1.829 -13.560 1.00 94.00 86 THR A N 1
ATOM 684 C CA . THR A 1 86 ? 14.209 1.964 -12.639 1.00 94.00 86 THR A CA 1
ATOM 685 C C . THR A 1 86 ? 13.721 2.084 -11.193 1.00 94.00 86 THR A C 1
ATOM 687 O O . THR A 1 86 ? 12.594 2.511 -10.926 1.00 94.00 86 THR A O 1
ATOM 690 N N . GLY A 1 87 ? 14.603 1.813 -10.226 1.00 91.94 87 GLY A N 1
ATOM 691 C CA . GLY A 1 87 ? 14.291 2.027 -8.806 1.00 91.94 87 GLY A CA 1
ATOM 692 C C . GLY A 1 87 ? 13.891 3.475 -8.479 1.00 91.94 87 GLY A C 1
ATOM 693 O O . GLY A 1 87 ? 13.059 3.702 -7.602 1.00 91.94 87 GLY A O 1
ATOM 694 N N . SER A 1 88 ? 14.422 4.457 -9.219 1.00 95.31 88 SER A N 1
ATOM 695 C CA . SER A 1 88 ? 14.040 5.868 -9.076 1.00 95.31 88 SER A CA 1
ATOM 696 C C . SER A 1 88 ? 12.602 6.123 -9.537 1.00 95.31 88 SER A C 1
ATOM 698 O O . SER A 1 88 ? 11.838 6.771 -8.824 1.00 95.31 88 SER A O 1
ATOM 700 N N . GLN A 1 89 ? 12.198 5.555 -10.680 1.00 97.12 89 GLN A N 1
ATOM 701 C CA . GLN A 1 89 ? 10.826 5.672 -11.189 1.00 97.12 89 GLN A CA 1
ATOM 702 C C . GLN A 1 89 ? 9.819 5.009 -10.249 1.00 97.12 89 GLN A C 1
ATOM 704 O O . GLN A 1 89 ? 8.812 5.627 -9.920 1.00 97.12 89 GLN A O 1
ATOM 709 N N . ALA A 1 90 ? 10.121 3.809 -9.743 1.00 95.75 90 ALA A N 1
ATOM 710 C CA . ALA A 1 90 ? 9.283 3.138 -8.749 1.00 95.75 90 ALA A CA 1
ATOM 711 C C . ALA A 1 90 ? 9.122 3.985 -7.475 1.00 95.75 90 ALA A C 1
ATOM 713 O O . ALA A 1 90 ? 8.007 4.214 -7.012 1.00 95.75 90 ALA A O 1
ATOM 714 N N . LYS A 1 91 ? 10.226 4.534 -6.949 1.00 95.81 91 LYS A N 1
ATOM 715 C CA . LYS A 1 91 ? 10.197 5.416 -5.775 1.00 95.81 91 LYS A CA 1
ATOM 716 C C . LYS A 1 91 ? 9.400 6.695 -6.032 1.00 95.81 91 LYS A C 1
ATOM 718 O O . LYS A 1 91 ? 8.660 7.135 -5.155 1.00 95.81 91 LYS A O 1
ATOM 723 N N . GLN A 1 92 ? 9.553 7.302 -7.208 1.00 98.12 92 GLN A N 1
ATOM 724 C CA . GLN A 1 92 ? 8.796 8.495 -7.574 1.00 98.12 92 GLN A CA 1
ATOM 725 C C . GLN A 1 92 ? 7.305 8.183 -7.712 1.00 98.12 92 GLN A C 1
ATOM 727 O O . GLN A 1 92 ? 6.480 8.946 -7.221 1.00 98.12 92 GLN A O 1
ATOM 732 N N . TYR A 1 93 ? 6.955 7.038 -8.295 1.00 98.12 93 TYR A N 1
ATOM 733 C CA . TYR A 1 93 ? 5.572 6.586 -8.379 1.00 98.12 93 TYR A CA 1
ATOM 734 C C . TYR A 1 93 ? 4.952 6.405 -6.987 1.00 98.12 93 TYR A C 1
ATOM 736 O O . TYR A 1 93 ? 3.886 6.953 -6.724 1.00 98.12 93 TYR A O 1
ATOM 744 N N . SER A 1 94 ? 5.655 5.764 -6.046 1.00 97.75 94 SER A N 1
ATOM 745 C CA . SER A 1 94 ? 5.205 5.655 -4.649 1.00 97.75 94 SER A CA 1
ATOM 746 C C . SER A 1 94 ? 4.981 7.018 -3.978 1.00 97.75 94 SER A C 1
ATOM 748 O O . SER A 1 94 ? 4.030 7.175 -3.217 1.00 97.75 94 SER A O 1
ATOM 750 N N . LYS A 1 95 ? 5.810 8.030 -4.269 1.00 98.00 95 LYS A N 1
ATOM 751 C CA . LYS A 1 95 ? 5.579 9.400 -3.774 1.00 98.00 95 LYS A CA 1
ATOM 752 C C . LYS A 1 95 ? 4.325 10.026 -4.380 1.00 98.00 95 LYS A C 1
ATOM 754 O O . LYS A 1 95 ? 3.546 10.636 -3.657 1.00 98.00 95 LYS A O 1
ATOM 759 N N . ASN A 1 96 ? 4.118 9.855 -5.684 1.00 98.25 96 ASN A N 1
ATOM 760 C CA . ASN A 1 96 ? 2.936 10.375 -6.370 1.00 98.25 96 ASN A CA 1
ATOM 761 C C . ASN A 1 96 ? 1.648 9.732 -5.824 1.00 98.25 96 ASN A C 1
ATOM 763 O O . ASN A 1 96 ? 0.629 10.411 -5.705 1.00 98.25 96 ASN A O 1
ATOM 767 N N . ILE A 1 97 ? 1.696 8.451 -5.436 1.00 98.31 97 ILE A N 1
ATOM 768 C CA . ILE A 1 97 ? 0.597 7.780 -4.727 1.00 98.31 97 ILE A CA 1
ATOM 769 C C . ILE A 1 97 ? 0.290 8.497 -3.407 1.00 98.31 97 ILE A C 1
ATOM 771 O O . ILE A 1 97 ? -0.860 8.858 -3.180 1.00 98.31 97 ILE A O 1
ATOM 775 N N . LEU A 1 98 ? 1.295 8.750 -2.557 1.00 98.00 98 LEU A N 1
ATOM 776 C CA . LEU A 1 98 ? 1.086 9.452 -1.280 1.00 98.00 98 LEU A CA 1
ATOM 777 C C . LEU A 1 98 ? 0.506 10.853 -1.474 1.00 98.00 98 LEU A C 1
ATOM 779 O O . LEU A 1 98 ? -0.393 11.247 -0.736 1.00 98.00 98 LEU A O 1
ATOM 783 N N . GLN A 1 99 ? 0.979 11.587 -2.482 1.00 97.56 99 GLN A N 1
ATOM 784 C CA . GLN A 1 99 ? 0.425 12.895 -2.839 1.00 97.56 99 GLN A CA 1
ATOM 785 C C . GLN A 1 99 ? -1.042 12.781 -3.266 1.00 97.56 99 GLN A C 1
ATOM 787 O O . GLN A 1 99 ? -1.877 13.555 -2.806 1.00 97.56 99 GLN A O 1
ATOM 792 N N . SER A 1 100 ? -1.364 11.781 -4.088 1.00 97.69 100 SER A N 1
ATOM 793 C CA . SER A 1 100 ? -2.732 11.535 -4.555 1.00 97.69 100 SER A CA 1
ATOM 794 C C . SER A 1 100 ? -3.662 11.151 -3.406 1.00 97.69 100 SER A C 1
ATOM 796 O O . SER A 1 100 ? -4.782 11.643 -3.344 1.00 97.69 100 SER A O 1
ATOM 798 N N . PHE A 1 101 ? -3.198 10.319 -2.471 1.00 97.81 101 PHE A N 1
ATOM 799 C CA . PHE A 1 101 ? -3.936 9.971 -1.257 1.00 97.81 101 PHE A CA 1
ATOM 800 C C . PHE A 1 101 ? -4.095 11.156 -0.308 1.00 97.81 101 PHE A C 1
ATOM 802 O O . PHE A 1 101 ? -5.184 11.356 0.213 1.00 97.81 101 PHE A O 1
ATOM 809 N N . SER A 1 102 ? -3.056 11.971 -0.126 1.00 96.81 102 SER A N 1
ATOM 810 C CA . SER A 1 102 ? -3.139 13.184 0.697 1.00 96.81 102 SER A CA 1
ATOM 811 C C . SER A 1 102 ? -4.172 14.163 0.146 1.00 96.81 102 SER A C 1
ATOM 813 O O . SER A 1 102 ? -4.909 14.758 0.914 1.00 96.81 102 SER A O 1
ATOM 815 N N . ALA A 1 103 ? -4.290 14.279 -1.180 1.00 95.69 103 ALA A N 1
ATOM 816 C CA . ALA A 1 103 ? -5.307 15.116 -1.816 1.00 95.69 103 ALA A CA 1
ATOM 817 C C . ALA A 1 103 ? -6.753 14.619 -1.598 1.00 95.69 103 ALA A C 1
ATOM 819 O O . ALA A 1 103 ? -7.688 15.370 -1.857 1.00 95.69 103 ALA A O 1
ATOM 820 N N . GLN A 1 104 ? -6.948 13.372 -1.146 1.00 93.50 104 GLN A N 1
ATOM 821 C CA . GLN A 1 104 ? -8.261 12.838 -0.752 1.00 93.50 104 GLN A CA 1
ATOM 822 C C . GLN A 1 104 ? -8.590 13.099 0.726 1.00 93.50 104 GLN A C 1
ATOM 824 O O . GLN A 1 104 ? -9.687 12.771 1.172 1.00 93.50 104 GLN A O 1
ATOM 829 N N . LEU A 1 105 ? -7.644 13.631 1.502 1.00 93.56 105 LEU A N 1
ATOM 830 C CA . LEU A 1 105 ? -7.806 13.922 2.922 1.00 93.56 105 LEU A CA 1
ATOM 831 C C . LEU A 1 105 ? -7.944 15.436 3.106 1.00 93.56 105 LEU A C 1
ATOM 833 O O . LEU A 1 105 ? -7.208 16.203 2.494 1.00 93.56 105 LEU A O 1
ATOM 837 N N . GLU A 1 106 ? -8.875 15.870 3.954 1.00 86.00 106 GLU A N 1
ATOM 838 C CA . GLU A 1 106 ? -9.147 17.302 4.149 1.00 86.00 106 GLU A CA 1
ATOM 839 C C . GLU A 1 106 ? -8.015 18.008 4.917 1.00 86.00 106 GLU A C 1
ATOM 841 O O . GLU A 1 106 ? -7.554 19.060 4.488 1.00 86.00 106 GLU A O 1
ATOM 846 N N . ASP A 1 107 ? -7.496 17.390 5.986 1.00 85.94 107 ASP A N 1
ATOM 847 C CA . ASP A 1 107 ? -6.545 18.028 6.916 1.00 85.94 107 ASP A CA 1
ATOM 848 C C . ASP A 1 107 ? -5.340 17.137 7.273 1.00 85.94 107 ASP A C 1
ATOM 850 O O . ASP A 1 107 ? -4.748 17.249 8.350 1.00 85.94 107 ASP A O 1
ATOM 854 N N . CYS A 1 108 ? -4.967 16.193 6.403 1.00 89.38 108 CYS A N 1
ATOM 855 C CA . CYS A 1 108 ? -3.862 15.279 6.689 1.00 89.38 108 CYS A CA 1
ATOM 856 C C . CYS A 1 108 ? -2.955 15.055 5.479 1.00 89.38 108 CYS A C 1
ATOM 858 O O . CYS A 1 108 ? -3.371 14.527 4.450 1.00 89.38 108 CYS A O 1
ATOM 860 N N . LEU A 1 109 ? -1.680 15.408 5.645 1.00 94.06 109 LEU A N 1
ATOM 861 C CA . LEU A 1 109 ? -0.629 15.108 4.683 1.00 94.06 109 LEU A CA 1
ATOM 862 C C . LEU A 1 109 ? 0.026 13.766 5.022 1.00 94.06 109 LEU A C 1
ATOM 864 O O . LEU A 1 109 ? 0.534 13.567 6.126 1.00 94.06 109 LEU A O 1
ATOM 868 N N . LEU A 1 110 ? 0.071 12.863 4.046 1.00 95.56 110 LEU A N 1
ATOM 869 C CA . LEU A 1 110 ? 0.758 11.583 4.170 1.00 95.56 110 LEU A CA 1
ATOM 870 C C . LEU A 1 110 ? 2.196 11.720 3.666 1.00 95.56 110 LEU A C 1
ATOM 872 O O . LEU A 1 110 ? 2.463 11.691 2.466 1.00 95.56 110 LEU A O 1
ATOM 876 N N . GLU A 1 111 ? 3.146 11.842 4.588 1.00 94.50 111 GLU A N 1
ATOM 877 C CA . GLU A 1 111 ? 4.573 11.951 4.245 1.00 94.50 111 GLU A CA 1
ATOM 878 C C . GLU A 1 111 ? 5.225 10.592 3.947 1.00 94.50 111 GLU A C 1
ATOM 880 O O . GLU A 1 111 ? 6.255 10.508 3.273 1.00 94.50 111 GLU A O 1
ATOM 885 N N . ARG A 1 112 ? 4.628 9.511 4.458 1.00 96.69 112 ARG A N 1
ATOM 886 C CA . ARG A 1 112 ? 5.122 8.140 4.323 1.00 96.69 112 ARG A CA 1
ATOM 887 C C . ARG A 1 112 ? 3.974 7.139 4.307 1.00 96.69 112 ARG A C 1
ATOM 889 O O . ARG A 1 112 ? 2.883 7.420 4.793 1.00 96.69 112 ARG A O 1
ATOM 896 N N . PHE A 1 113 ? 4.261 5.949 3.794 1.00 97.88 113 PHE A N 1
ATOM 897 C CA . PHE A 1 113 ? 3.410 4.788 4.022 1.00 97.88 113 PHE A CA 1
ATOM 898 C C . PHE A 1 113 ? 3.580 4.314 5.464 1.00 97.88 113 PHE A C 1
ATOM 900 O O . PHE A 1 113 ? 4.702 4.278 5.973 1.00 97.88 113 PHE A O 1
ATOM 907 N N . GLU A 1 114 ? 2.475 3.943 6.099 1.00 96.81 114 GLU A N 1
ATOM 908 C CA . GLU A 1 114 ? 2.479 3.376 7.448 1.00 96.81 114 GLU A CA 1
ATOM 909 C C . GLU A 1 114 ? 3.036 1.949 7.427 1.00 96.81 114 GLU A C 1
ATOM 911 O O . GLU A 1 114 ? 3.755 1.528 8.328 1.00 96.81 114 GLU A O 1
ATOM 916 N N . SER A 1 115 ? 2.750 1.212 6.350 1.00 96.50 115 SER A N 1
ATOM 917 C CA . SER A 1 115 ? 3.254 -0.138 6.142 1.00 96.50 115 SER A CA 1
ATOM 918 C C . SER A 1 115 ? 3.589 -0.392 4.678 1.00 96.50 115 SER A C 1
ATOM 920 O O . SER A 1 115 ? 2.998 0.187 3.762 1.00 96.50 115 SER A O 1
ATOM 922 N N . GLN A 1 116 ? 4.538 -1.298 4.472 1.00 96.88 116 GLN A N 1
ATOM 923 C CA . GLN A 1 116 ? 4.874 -1.842 3.171 1.00 96.88 116 GLN A CA 1
ATOM 924 C C . GLN A 1 116 ? 4.745 -3.363 3.229 1.00 96.88 116 GLN A C 1
ATOM 926 O O . GLN A 1 116 ? 5.423 -4.021 4.016 1.00 96.88 116 GLN A O 1
ATOM 931 N N . VAL A 1 117 ? 3.892 -3.913 2.374 1.00 96.62 117 VAL A N 1
ATOM 932 C CA . VAL A 1 117 ? 3.632 -5.347 2.263 1.00 96.62 117 VAL A CA 1
ATOM 933 C C . VAL A 1 117 ? 4.355 -5.878 1.035 1.00 96.62 117 VAL A C 1
ATOM 935 O O . VAL A 1 117 ? 4.143 -5.396 -0.076 1.00 96.62 117 VAL A O 1
ATOM 938 N N . GLU A 1 118 ? 5.210 -6.877 1.230 1.00 96.62 118 GLU A N 1
ATOM 939 C CA . GLU A 1 118 ? 5.857 -7.592 0.131 1.00 96.62 118 GLU A CA 1
ATOM 940 C C . GLU A 1 118 ? 5.051 -8.846 -0.202 1.00 96.62 118 GLU A C 1
ATOM 942 O O . GLU A 1 118 ? 4.784 -9.676 0.666 1.00 96.62 118 GLU A O 1
ATOM 947 N N . LEU A 1 119 ? 4.637 -8.954 -1.461 1.00 97.06 119 LEU A N 1
ATOM 948 C CA . LEU A 1 119 ? 3.868 -10.067 -2.003 1.00 97.06 119 LEU A CA 1
ATOM 949 C C . LEU A 1 119 ? 4.714 -10.798 -3.041 1.00 97.06 119 LEU A C 1
ATOM 951 O O . LEU A 1 119 ? 5.491 -1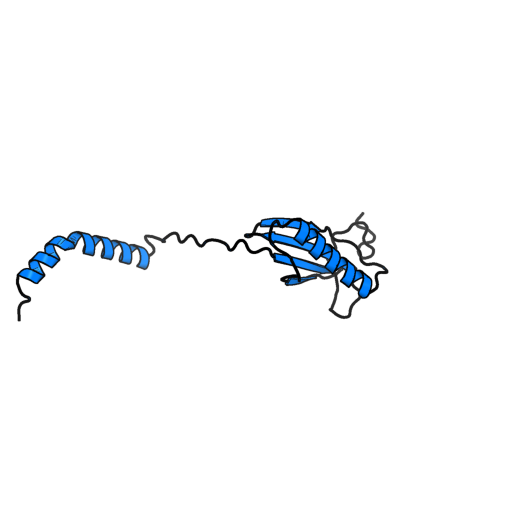0.177 -3.770 1.00 97.06 119 LEU A O 1
ATOM 955 N N . ASN A 1 120 ? 4.540 -12.113 -3.154 1.00 96.19 120 ASN A N 1
ATOM 956 C CA . ASN A 1 120 ? 5.260 -12.870 -4.169 1.00 96.19 120 ASN A CA 1
ATOM 957 C C . ASN A 1 120 ? 4.760 -12.462 -5.576 1.00 96.19 120 ASN A C 1
ATOM 959 O O . ASN A 1 120 ? 3.549 -12.325 -5.765 1.00 96.19 120 ASN A O 1
ATOM 963 N N . PRO A 1 121 ? 5.631 -12.305 -6.592 1.00 95.81 121 PRO A N 1
ATOM 964 C CA . PRO A 1 121 ? 5.209 -11.939 -7.947 1.00 95.81 121 PRO A CA 1
ATOM 965 C C . PRO A 1 121 ? 4.180 -12.887 -8.579 1.00 95.81 121 PRO A C 1
ATOM 967 O O . PRO A 1 121 ? 3.366 -12.444 -9.382 1.00 95.81 121 PRO A O 1
ATOM 970 N N . SER A 1 122 ? 4.159 -14.165 -8.183 1.00 94.12 122 SER A N 1
ATOM 971 C CA . SER A 1 122 ? 3.144 -15.145 -8.613 1.00 94.12 122 SER A CA 1
ATOM 972 C C . SER A 1 122 ? 1.725 -14.842 -8.114 1.00 94.12 122 SER A C 1
ATOM 974 O O . SER A 1 122 ? 0.762 -15.428 -8.600 1.00 94.12 122 SER A O 1
ATOM 976 N N . GLN A 1 123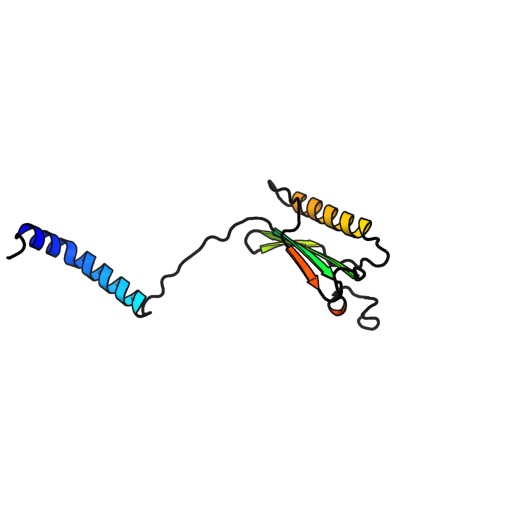 ? 1.584 -13.931 -7.149 1.00 94.62 123 GLN A N 1
ATOM 977 C CA . GLN A 1 123 ? 0.301 -13.440 -6.646 1.00 94.62 123 GLN A CA 1
ATOM 978 C C . GLN A 1 123 ? -0.162 -12.181 -7.390 1.00 94.62 123 GLN A C 1
ATOM 980 O O . GLN A 1 123 ? -1.155 -11.574 -6.993 1.00 94.62 123 GLN A O 1
ATOM 985 N N . CYS A 1 124 ? 0.550 -11.754 -8.441 1.00 95.38 124 CYS A N 1
ATOM 986 C CA . CYS A 1 124 ? 0.153 -10.598 -9.232 1.00 95.38 124 CYS A CA 1
ATOM 987 C C . CYS A 1 124 ? -1.263 -10.805 -9.794 1.00 95.38 124 CYS A C 1
ATOM 989 O O . CYS A 1 124 ? -1.501 -11.817 -10.459 1.00 95.38 124 CYS A O 1
ATOM 991 N N . PRO A 1 125 ? -2.207 -9.874 -9.570 1.00 95.31 125 PRO A N 1
ATOM 992 C CA . PRO A 1 125 ? -3.577 -10.012 -10.062 1.00 95.31 125 PRO A CA 1
ATOM 993 C C . PRO A 1 125 ? -3.774 -9.448 -11.477 1.00 95.31 125 PRO A C 1
ATOM 995 O O . PRO A 1 125 ? -4.802 -9.703 -12.096 1.00 95.31 125 PRO A O 1
ATOM 998 N N . ILE A 1 126 ? -2.810 -8.689 -12.007 1.00 95.25 126 ILE A N 1
ATOM 999 C CA . ILE A 1 126 ? -2.918 -8.029 -13.317 1.00 95.25 126 ILE A CA 1
ATOM 1000 C C . ILE A 1 126 ? -3.009 -9.095 -14.412 1.00 95.25 126 ILE A C 1
ATOM 1002 O O . ILE A 1 126 ? -2.241 -10.055 -14.375 1.00 95.25 126 ILE A O 1
ATOM 1006 N N . ARG A 1 127 ? -3.905 -8.938 -15.395 1.00 93.06 127 ARG A N 1
ATOM 1007 C CA . ARG A 1 127 ? -3.983 -9.796 -16.590 1.00 93.06 127 ARG A CA 1
ATOM 1008 C C . ARG A 1 127 ? -4.113 -8.953 -17.869 1.00 93.06 127 ARG A C 1
ATOM 1010 O O . ARG A 1 127 ? -4.867 -7.983 -17.854 1.00 93.06 127 ARG A O 1
ATOM 1017 N N . PRO A 1 128 ? -3.397 -9.301 -18.957 1.00 91.75 128 PRO A N 1
ATOM 1018 C CA . PRO A 1 128 ? -2.378 -10.355 -19.047 1.00 91.75 128 PRO A CA 1
ATOM 1019 C C . PRO A 1 128 ? -1.114 -10.017 -18.229 1.00 91.75 128 PRO A C 1
ATOM 1021 O O . PRO A 1 128 ? -0.733 -8.854 -18.104 1.00 91.75 128 PRO A O 1
ATOM 1024 N N . CYS A 1 129 ? -0.455 -11.035 -17.661 1.00 93.19 129 CYS A N 1
ATOM 1025 C CA . CYS A 1 129 ? 0.785 -10.883 -16.888 1.00 93.19 129 CYS A CA 1
ATOM 1026 C C . CYS A 1 129 ? 1.899 -11.774 -17.457 1.00 93.19 129 CYS A C 1
ATOM 1028 O O . CYS A 1 129 ? 1.638 -12.949 -17.718 1.00 93.19 129 CYS A O 1
ATOM 1030 N N . PRO A 1 130 ? 3.150 -11.282 -17.589 1.00 90.06 130 PRO A N 1
ATOM 1031 C CA . PRO A 1 130 ? 4.261 -12.090 -18.102 1.00 90.06 130 PRO A CA 1
ATOM 1032 C C . PRO A 1 130 ? 4.584 -13.333 -17.267 1.00 90.06 130 PRO A C 1
ATOM 1034 O O . PRO A 1 130 ? 5.145 -14.289 -17.790 1.00 90.06 130 PRO A O 1
ATOM 1037 N N . LEU A 1 131 ? 4.236 -13.330 -15.977 1.00 90.19 131 LEU A 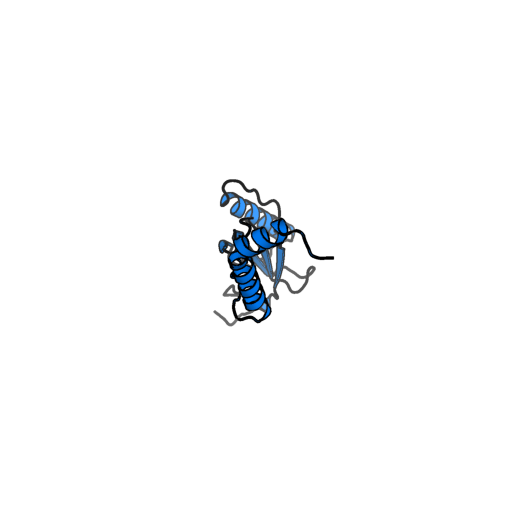N 1
ATOM 1038 C CA . LEU A 1 131 ? 4.415 -14.484 -15.091 1.00 90.19 131 LEU A CA 1
ATOM 1039 C C . LEU A 1 131 ? 3.269 -15.505 -15.207 1.00 90.19 131 LEU A C 1
ATOM 1041 O O . LEU A 1 131 ? 3.379 -16.612 -14.688 1.00 90.19 131 LEU A O 1
ATOM 1045 N N . HIS A 1 132 ? 2.188 -15.154 -15.911 1.00 88.44 132 HIS A N 1
ATOM 1046 C CA . HIS A 1 132 ? 1.014 -15.999 -16.140 1.00 88.44 132 HIS A CA 1
ATOM 1047 C C . HIS A 1 132 ? 0.576 -15.961 -17.619 1.00 88.44 132 HIS A C 1
ATOM 1049 O O . HIS A 1 132 ? -0.542 -15.533 -17.915 1.00 88.44 132 HIS A O 1
ATOM 1055 N N . PRO A 1 133 ? 1.416 -16.420 -18.569 1.00 75.94 133 PRO A N 1
ATOM 1056 C CA . PRO A 1 133 ? 1.202 -16.237 -20.011 1.00 75.94 133 PRO A CA 1
ATOM 1057 C C . PRO A 1 133 ? -0.005 -16.991 -20.615 1.00 75.94 133 PRO A C 1
ATOM 1059 O O . PRO A 1 133 ? -0.226 -16.900 -21.816 1.00 75.94 133 PRO A O 1
ATOM 1062 N N . GLY A 1 134 ? -0.797 -17.714 -19.815 1.00 74.06 134 GLY A N 1
ATOM 1063 C CA . GLY A 1 134 ? -1.974 -18.473 -20.268 1.00 74.06 134 GLY A CA 1
ATOM 1064 C C . GLY A 1 134 ? -3.277 -18.181 -19.516 1.00 74.06 134 GLY A C 1
ATOM 1065 O O . GLY A 1 134 ? -4.256 -18.885 -19.730 1.00 74.06 134 GLY A O 1
ATOM 1066 N N . MET A 1 135 ? -3.302 -17.190 -18.620 1.00 62.47 135 MET A N 1
ATOM 1067 C CA . MET A 1 135 ? -4.517 -16.779 -17.903 1.00 62.47 135 MET A CA 1
ATOM 1068 C C . MET A 1 135 ? -4.979 -15.419 -18.436 1.00 62.47 135 MET A C 1
ATOM 1070 O O . MET A 1 135 ? -4.758 -14.404 -17.787 1.00 62.47 135 MET A O 1
ATOM 1074 N N . GLY A 1 136 ? -5.509 -15.385 -19.656 1.00 53.97 136 GLY A N 1
ATOM 1075 C CA . GLY A 1 136 ? -6.091 -14.188 -20.278 1.00 53.97 136 GLY A CA 1
ATOM 1076 C C . GLY A 1 136 ? -7.605 -14.191 -20.185 1.00 53.97 136 GLY A C 1
ATOM 1077 O O . GLY A 1 136 ? -8.174 -15.299 -20.288 1.00 53.97 136 GLY A O 1
#

Foldseek 3Di:
DDDDPVVVVVCVVCVVVVVVVVVVVVCCVVVVDDDDDDDQQQQDKAKEKEWAAPDPPGDTQWIKIFIDTSRDTPDIGAIDGCVPPDPVRVVVVQVVVQVVVCVVDDPDRDPDGPYYHYHHNCPRPDPPGPNNVPPD

Secondary structure (DSSP, 8-state):
-PPPHHHHHHHHHTHHHHHHHHHHHHHHHTTSS------PPP--EEEEEEEE-SSTTSPP-EEEEEEEETTEEEEEEEEEE-TT--HHHHHHHHHHHHHHHHTTSSS----S-SEEEEE-GGG---SSBTTBTT--

Organism: NCBI:txid1764569

Radius of gyration: 29.08 Å; chains: 1; bounding box: 47×36×91 Å

pLDDT: mean 89.43, std 11.09, range [44.22, 98.69]